Protein AF-M5BNY0-F1 (afdb_monomer_lite)

Structure (mmCIF, N/CA/C/O backbone):
data_AF-M5BNY0-F1
#
_entry.id   AF-M5BNY0-F1
#
loop_
_atom_site.group_PDB
_atom_site.id
_atom_site.type_symbol
_atom_site.label_atom_id
_atom_site.label_alt_id
_atom_site.label_comp_id
_atom_site.label_asym_id
_atom_site.label_entity_id
_atom_site.label_seq_id
_atom_site.pdbx_PDB_ins_code
_atom_site.Cartn_x
_atom_site.Cartn_y
_atom_site.Cartn_z
_atom_site.occupancy
_atom_site.B_iso_or_equiv
_atom_site.auth_seq_id
_atom_site.auth_comp_id
_atom_site.auth_asym_id
_atom_site.auth_atom_id
_atom_site.pdbx_PDB_model_num
ATOM 1 N N . MET A 1 1 ? 12.334 -12.476 19.245 1.00 36.31 1 MET A N 1
ATOM 2 C CA . MET A 1 1 ? 10.899 -12.834 19.265 1.00 36.31 1 MET A CA 1
ATOM 3 C C . MET A 1 1 ? 10.112 -11.565 19.575 1.00 36.31 1 MET A C 1
ATOM 5 O O . MET A 1 1 ? 10.105 -11.120 20.710 1.00 36.31 1 MET A O 1
ATOM 9 N N . THR A 1 2 ? 9.583 -10.879 18.565 1.00 47.53 2 THR A N 1
ATOM 10 C CA . THR A 1 2 ? 8.854 -9.610 18.737 1.00 47.53 2 THR A CA 1
ATOM 11 C C . THR A 1 2 ? 7.420 -9.894 19.188 1.00 47.53 2 THR A C 1
ATOM 13 O O . THR A 1 2 ? 6.736 -10.723 18.587 1.00 47.53 2 THR A O 1
ATOM 16 N N . HIS A 1 3 ? 6.960 -9.238 20.259 1.00 46.41 3 HIS A N 1
ATOM 17 C CA . HIS A 1 3 ? 5.602 -9.411 20.788 1.00 46.41 3 HIS A CA 1
ATOM 18 C C . HIS A 1 3 ? 4.554 -9.112 19.702 1.00 46.41 3 HIS A C 1
ATOM 20 O O . HIS A 1 3 ? 4.382 -7.972 19.273 1.00 46.41 3 HIS A O 1
ATOM 26 N N . ARG A 1 4 ? 3.860 -10.162 19.242 1.00 65.44 4 ARG A N 1
ATOM 27 C CA . ARG A 1 4 ? 2.850 -10.109 18.170 1.00 65.44 4 ARG A CA 1
ATOM 28 C C . ARG A 1 4 ? 1.507 -9.543 18.651 1.00 65.44 4 ARG A C 1
ATOM 30 O O . ARG A 1 4 ? 0.706 -9.123 17.819 1.00 65.44 4 ARG A O 1
ATOM 37 N N . VAL A 1 5 ? 1.272 -9.528 19.966 1.00 79.69 5 VAL A N 1
ATOM 38 C CA . VAL A 1 5 ? 0.020 -9.108 20.613 1.00 79.69 5 VAL A CA 1
ATOM 39 C C . VAL A 1 5 ? 0.309 -8.039 21.665 1.00 79.69 5 VAL A C 1
ATOM 41 O O . VAL A 1 5 ? 1.246 -8.185 22.449 1.00 79.69 5 VAL A O 1
ATOM 44 N N . ARG A 1 6 ? -0.489 -6.969 21.669 1.00 83.50 6 ARG A N 1
ATOM 45 C CA . ARG A 1 6 ? -0.444 -5.872 22.646 1.00 83.50 6 ARG A CA 1
ATOM 46 C C . ARG A 1 6 ? -1.792 -5.772 23.353 1.00 83.50 6 ARG A C 1
ATOM 48 O O . ARG A 1 6 ? -2.818 -5.870 22.687 1.00 83.50 6 ARG A O 1
ATOM 55 N N . SER A 1 7 ? -1.789 -5.554 24.663 1.00 87.50 7 SER A N 1
ATOM 56 C CA . SER A 1 7 ? -3.006 -5.281 25.437 1.00 87.50 7 SER A CA 1
ATOM 57 C C . SER A 1 7 ? -3.150 -3.779 25.659 1.00 87.50 7 SER A C 1
ATOM 59 O O . SER A 1 7 ? -2.170 -3.120 26.004 1.00 87.50 7 SER A O 1
ATOM 61 N N . VAL A 1 8 ? -4.353 -3.238 25.463 1.00 85.94 8 VAL A N 1
ATOM 62 C CA . VAL A 1 8 ? -4.649 -1.807 25.633 1.00 85.94 8 VAL A CA 1
ATOM 63 C C . VAL A 1 8 ? -5.883 -1.631 26.511 1.00 85.94 8 VAL A C 1
ATOM 65 O O . VAL A 1 8 ? -6.853 -2.374 26.375 1.00 85.94 8 VAL A O 1
ATOM 68 N N . GLY A 1 9 ? -5.848 -0.620 27.378 1.00 85.06 9 GLY A N 1
ATOM 69 C CA . GLY A 1 9 ? -6.996 -0.213 28.180 1.00 85.06 9 GLY A CA 1
ATOM 70 C C . GLY A 1 9 ? -7.262 -1.078 29.414 1.00 85.06 9 GLY A C 1
ATOM 71 O O . GLY A 1 9 ? -6.600 -2.099 29.624 1.00 85.06 9 GLY A O 1
ATOM 72 N N . PRO A 1 10 ? -8.244 -0.673 30.237 1.00 81.88 10 PRO A N 1
ATOM 73 C CA . PRO A 1 10 ? -8.607 -1.383 31.462 1.00 81.88 10 PRO A CA 1
ATOM 74 C C . PRO A 1 10 ? -9.145 -2.793 31.181 1.00 81.88 10 PRO A C 1
ATOM 76 O O . PRO A 1 10 ? -8.845 -3.720 31.930 1.00 81.88 10 PRO A O 1
ATOM 79 N N . GLU A 1 11 ? -9.843 -2.987 30.057 1.00 84.31 11 GLU A N 1
ATOM 80 C CA . GLU A 1 11 ? -10.354 -4.296 29.619 1.00 84.31 11 GLU A CA 1
ATOM 81 C C . GLU A 1 11 ? -9.281 -5.187 28.964 1.00 84.31 11 GLU A C 1
ATOM 83 O O . GLU A 1 11 ? -9.561 -6.312 28.554 1.00 84.31 11 GLU A O 1
ATOM 88 N N . LYS A 1 12 ? -8.029 -4.708 28.867 1.00 84.38 12 LYS A N 1
ATOM 89 C CA . LYS A 1 12 ? -6.889 -5.425 28.268 1.00 84.38 12 LYS A CA 1
ATOM 90 C C . LYS A 1 12 ? -7.174 -5.947 26.854 1.00 84.38 12 LYS A C 1
ATOM 92 O O . LYS A 1 12 ? -6.673 -7.015 26.482 1.00 84.38 12 LYS A O 1
ATOM 97 N N . ALA A 1 13 ? -7.922 -5.182 26.056 1.00 84.75 13 ALA A N 1
ATOM 98 C CA . ALA A 1 13 ? -8.249 -5.517 24.676 1.00 84.75 13 ALA A CA 1
ATOM 99 C C . ALA A 1 13 ? -6.978 -5.897 23.900 1.00 84.75 13 ALA A C 1
ATOM 101 O O . ALA A 1 13 ? -5.987 -5.159 23.904 1.00 84.75 13 ALA A O 1
ATOM 102 N N . GLN A 1 14 ? -6.987 -7.080 23.279 1.00 86.50 14 GLN A N 1
ATOM 103 C CA . GLN A 1 14 ? -5.815 -7.645 22.615 1.00 86.50 14 GLN A CA 1
ATOM 104 C C . GLN A 1 14 ? -5.771 -7.254 21.140 1.00 86.50 14 GLN A C 1
ATOM 106 O O . GLN A 1 14 ? -6.669 -7.562 20.358 1.00 86.50 14 GLN A O 1
ATOM 111 N N . PHE A 1 15 ? -4.667 -6.634 20.740 1.00 80.56 15 PHE A N 1
ATOM 112 C CA . PHE A 1 15 ? -4.413 -6.210 19.375 1.00 80.56 15 PHE A CA 1
ATOM 113 C C . PHE A 1 15 ? -3.242 -6.983 18.805 1.00 80.56 15 PHE A C 1
ATOM 115 O O . PHE A 1 15 ? -2.130 -6.939 19.328 1.00 80.56 15 PHE A O 1
ATOM 122 N N . GLN A 1 16 ? -3.484 -7.654 17.686 1.00 80.94 16 GLN A N 1
ATOM 123 C CA . GLN A 1 16 ? -2.429 -8.272 16.903 1.00 80.94 16 GLN A CA 1
ATOM 124 C C . GLN A 1 16 ? -2.066 -7.358 15.738 1.00 80.94 16 GLN A C 1
ATOM 126 O O . GLN A 1 16 ? -2.954 -6.959 14.984 1.00 80.94 16 GLN A O 1
ATOM 131 N N . SER A 1 17 ? -0.788 -7.045 15.543 1.00 75.75 17 SER A N 1
ATOM 132 C CA . SER A 1 17 ? -0.353 -6.347 14.329 1.00 75.75 17 SER A CA 1
ATOM 133 C C . SER A 1 17 ? -0.323 -7.329 13.158 1.00 75.75 17 SER A C 1
ATOM 135 O O . SER A 1 17 ? 0.239 -8.420 13.265 1.00 75.75 17 SER A O 1
ATOM 137 N N . TYR A 1 18 ? -0.946 -6.958 12.040 1.00 74.62 18 TYR A N 1
ATOM 138 C CA . TYR A 1 18 ? -0.914 -7.754 10.815 1.00 74.62 18 TYR A CA 1
ATOM 139 C C . TYR A 1 18 ? 0.098 -7.167 9.836 1.00 74.62 18 TYR A C 1
ATOM 141 O O . TYR A 1 18 ? -0.020 -6.002 9.467 1.00 74.62 18 TYR A O 1
ATOM 149 N N . HIS A 1 19 ? 1.041 -7.994 9.392 1.00 76.00 19 HIS A N 1
ATOM 150 C CA . HIS A 1 19 ? 1.984 -7.664 8.330 1.00 76.00 19 HIS A CA 1
ATOM 151 C C . HIS A 1 19 ? 1.905 -8.784 7.288 1.00 76.00 19 HIS A C 1
ATOM 153 O O . HIS A 1 19 ? 2.230 -9.929 7.621 1.00 76.00 19 HIS A O 1
ATOM 159 N N . PRO A 1 20 ? 1.398 -8.514 6.074 1.00 81.50 20 PRO A N 1
ATOM 160 C CA . PRO A 1 20 ? 1.412 -9.511 5.017 1.00 81.50 20 PRO A CA 1
ATOM 161 C C . PRO A 1 20 ? 2.858 -9.876 4.640 1.00 81.50 20 PRO A C 1
ATOM 163 O O . PRO A 1 20 ? 3.745 -9.030 4.775 1.00 81.50 20 PRO A O 1
ATOM 166 N N . PRO A 1 21 ? 3.110 -11.115 4.175 1.00 84.44 21 PRO A N 1
ATOM 167 C CA . PRO A 1 21 ? 4.415 -11.491 3.645 1.00 84.44 21 PRO A CA 1
ATOM 168 C C . PRO A 1 21 ? 4.857 -10.508 2.562 1.00 84.44 21 PRO A C 1
ATOM 170 O O . PRO A 1 21 ? 4.052 -10.138 1.705 1.00 84.44 21 PRO A O 1
ATOM 173 N N . SER A 1 22 ? 6.120 -10.092 2.609 1.00 90.12 22 SER A N 1
ATOM 174 C CA . SER A 1 22 ? 6.701 -9.188 1.625 1.00 90.12 22 SER A CA 1
ATOM 175 C C . SER A 1 22 ? 7.704 -9.904 0.730 1.00 90.12 22 SER A C 1
ATOM 177 O O . SER A 1 22 ? 8.397 -10.833 1.143 1.00 90.12 22 SER A O 1
ATOM 179 N N . THR A 1 23 ? 7.784 -9.438 -0.508 1.00 93.44 23 THR A N 1
ATOM 180 C CA . THR A 1 23 ? 8.840 -9.768 -1.463 1.00 93.44 23 THR A CA 1
ATOM 181 C C . THR A 1 23 ? 9.666 -8.522 -1.722 1.00 93.44 23 THR A C 1
ATOM 183 O O . THR A 1 23 ? 9.101 -7.430 -1.795 1.00 93.44 23 THR A O 1
ATOM 186 N N . PHE A 1 24 ? 10.971 -8.686 -1.904 1.00 95.62 24 PHE A N 1
ATOM 187 C CA . PHE A 1 24 ? 11.866 -7.633 -2.368 1.00 95.62 24 PHE A CA 1
ATOM 188 C C . PHE A 1 24 ? 12.808 -8.219 -3.416 1.00 95.62 24 PHE A C 1
ATOM 190 O O . PHE A 1 24 ? 13.407 -9.267 -3.180 1.00 95.62 24 PHE A O 1
ATOM 197 N N . GLU A 1 25 ? 12.923 -7.558 -4.563 1.00 96.88 25 GLU A N 1
ATOM 198 C CA . GLU A 1 25 ? 13.814 -7.962 -5.650 1.00 96.88 25 GLU A CA 1
ATOM 199 C C . GLU A 1 25 ? 14.599 -6.755 -6.170 1.00 96.88 25 GLU A C 1
ATOM 201 O O . GLU A 1 25 ? 14.109 -5.621 -6.173 1.00 96.88 25 GLU A O 1
ATOM 206 N N . THR A 1 26 ? 15.815 -7.011 -6.650 1.00 96.75 26 THR A N 1
ATOM 207 C CA . THR A 1 26 ? 16.677 -6.022 -7.301 1.00 96.75 26 THR A CA 1
ATOM 208 C C . THR A 1 26 ? 17.116 -6.529 -8.670 1.00 96.75 26 THR A C 1
ATOM 210 O O . THR A 1 26 ? 17.199 -7.732 -8.912 1.00 96.75 26 THR A O 1
ATOM 213 N N . PHE A 1 27 ? 17.398 -5.597 -9.577 1.00 95.75 27 PHE A N 1
ATOM 214 C CA . PHE A 1 27 ? 17.675 -5.880 -10.986 1.00 95.75 27 PHE A CA 1
ATOM 215 C C . PHE A 1 27 ? 19.009 -5.295 -11.467 1.00 95.75 27 PHE A C 1
ATOM 217 O O . PHE A 1 27 ? 19.222 -5.135 -12.667 1.00 95.75 27 PHE A O 1
ATOM 224 N N . GLY A 1 28 ? 19.917 -4.956 -10.547 1.00 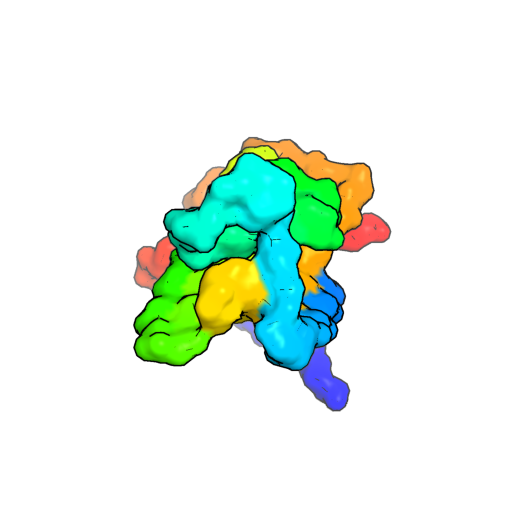92.88 28 GLY A N 1
ATOM 225 C CA . GLY A 1 28 ? 21.235 -4.408 -10.877 1.00 92.88 28 GLY A CA 1
ATOM 226 C C . GLY A 1 28 ? 21.140 -3.151 -11.748 1.00 92.88 28 GLY A C 1
ATOM 227 O O . GLY A 1 28 ? 20.714 -2.103 -11.274 1.00 92.88 28 GLY A O 1
ATOM 228 N N . GLN A 1 29 ? 21.519 -3.272 -13.024 1.00 92.19 29 GLN A N 1
ATOM 229 C CA . GLN A 1 29 ? 21.482 -2.180 -14.013 1.00 92.19 29 GLN A CA 1
ATOM 230 C C . GLN A 1 29 ? 20.062 -1.760 -14.435 1.00 92.19 29 GLN A C 1
ATOM 232 O O . GLN A 1 29 ? 19.889 -0.736 -15.092 1.00 92.19 29 GLN A O 1
ATOM 237 N N . GLY A 1 30 ? 19.050 -2.527 -14.037 1.00 94.00 30 GLY A N 1
ATOM 238 C CA . GLY A 1 30 ? 17.647 -2.239 -14.280 1.00 94.00 30 GLY A CA 1
ATOM 239 C C . GLY A 1 30 ? 17.073 -2.981 -15.484 1.00 94.00 30 GLY A C 1
ATOM 240 O O . GLY A 1 30 ? 17.770 -3.303 -16.447 1.00 94.00 30 GLY A O 1
ATOM 241 N N . ILE A 1 31 ? 15.774 -3.252 -15.413 1.00 95.81 31 ILE A N 1
ATOM 242 C CA . ILE A 1 31 ? 14.997 -3.922 -16.461 1.00 95.81 31 ILE A CA 1
ATOM 243 C C . ILE A 1 31 ? 13.970 -2.973 -17.073 1.00 95.81 31 ILE A C 1
ATOM 245 O O . ILE A 1 31 ? 13.501 -2.034 -16.425 1.00 95.81 31 ILE A O 1
ATOM 249 N N . ASP A 1 32 ? 13.599 -3.245 -18.321 1.00 94.94 32 ASP A N 1
ATOM 250 C CA . ASP A 1 32 ? 12.566 -2.480 -19.016 1.00 94.94 32 ASP A CA 1
ATOM 251 C C . ASP A 1 32 ? 11.183 -2.765 -18.426 1.00 94.94 32 ASP A C 1
ATOM 253 O O . ASP A 1 32 ? 10.799 -3.922 -18.209 1.00 94.94 32 ASP A O 1
ATOM 257 N N . HIS A 1 33 ? 10.410 -1.702 -18.211 1.00 92.69 33 HIS A N 1
ATOM 258 C CA . HIS A 1 33 ? 9.005 -1.823 -17.844 1.00 92.69 33 HIS A CA 1
ATOM 259 C C . HIS A 1 33 ? 8.149 -2.138 -19.092 1.00 92.69 33 HIS A C 1
ATOM 261 O O . HIS A 1 33 ? 8.570 -1.910 -20.232 1.00 92.69 33 HIS A O 1
ATOM 267 N N . PRO A 1 34 ? 6.924 -2.672 -18.928 1.00 93.00 34 PRO A N 1
ATOM 268 C CA . PRO A 1 34 ? 6.101 -3.101 -20.062 1.00 93.00 34 PRO A CA 1
ATOM 269 C C . PRO A 1 34 ? 5.780 -2.015 -21.100 1.00 93.00 34 PRO A C 1
ATOM 271 O O . PRO A 1 34 ? 5.551 -2.351 -22.260 1.00 93.00 34 PRO A O 1
ATOM 274 N N . LEU A 1 35 ? 5.768 -0.730 -20.724 1.00 91.50 35 LEU A N 1
ATOM 275 C CA . LEU A 1 35 ? 5.473 0.357 -21.669 1.00 91.50 35 LEU A CA 1
ATOM 276 C C . LEU A 1 35 ? 6.640 0.615 -22.633 1.00 91.50 35 LEU A C 1
ATOM 278 O O . LEU A 1 35 ? 6.390 0.891 -23.805 1.00 91.50 35 LEU A O 1
ATOM 282 N N . THR A 1 36 ? 7.892 0.409 -22.203 1.00 87.75 36 THR A N 1
ATOM 283 C CA . THR A 1 36 ? 9.063 0.477 -23.095 1.00 87.75 36 THR A CA 1
ATOM 284 C C . THR A 1 36 ? 8.930 -0.524 -24.241 1.00 87.75 36 THR A C 1
ATOM 286 O O . THR A 1 36 ? 9.172 -0.192 -25.400 1.00 87.75 36 THR A O 1
ATOM 289 N N . LYS A 1 37 ? 8.450 -1.740 -23.942 1.00 83.31 37 LYS A N 1
ATOM 290 C CA . LYS A 1 37 ? 8.197 -2.789 -24.949 1.00 83.31 37 LYS A CA 1
ATOM 291 C C . LYS A 1 37 ? 7.089 -2.418 -25.939 1.00 83.31 37 LYS A C 1
ATOM 293 O O . LYS A 1 37 ? 7.062 -2.957 -27.039 1.00 83.31 37 LYS A O 1
ATOM 298 N N . ARG A 1 38 ? 6.190 -1.502 -25.565 1.00 85.12 38 ARG A N 1
ATOM 299 C CA . ARG A 1 38 ? 5.137 -0.945 -26.434 1.00 85.12 38 ARG A CA 1
ATOM 300 C C . ARG A 1 38 ? 5.607 0.281 -27.229 1.00 85.12 38 ARG A C 1
ATOM 302 O O . ARG A 1 38 ? 4.796 0.905 -27.901 1.00 85.12 38 ARG A O 1
ATOM 309 N N . GLY A 1 39 ? 6.891 0.634 -27.150 1.00 83.69 39 GLY A N 1
ATOM 310 C CA . GLY A 1 39 ? 7.477 1.775 -27.854 1.00 83.69 39 GLY A CA 1
ATOM 311 C C . GLY A 1 39 ? 7.394 3.107 -27.103 1.00 83.69 39 GLY A C 1
ATOM 312 O O . GLY A 1 39 ? 7.855 4.114 -27.632 1.00 83.69 39 GLY A O 1
ATOM 313 N N . ILE A 1 40 ? 6.863 3.131 -25.875 1.00 86.00 40 ILE A N 1
ATOM 314 C CA . ILE A 1 40 ? 6.789 4.345 -25.050 1.00 86.00 40 ILE A CA 1
ATOM 315 C C . ILE A 1 40 ? 8.096 4.472 -24.263 1.00 86.00 40 ILE A C 1
ATOM 317 O O . ILE A 1 40 ? 8.307 3.759 -23.282 1.00 86.00 40 ILE A O 1
ATOM 321 N N . LYS A 1 41 ? 8.991 5.352 -24.722 1.00 78.62 41 LYS A N 1
ATOM 322 C CA . LYS A 1 41 ? 10.338 5.524 -24.148 1.00 78.62 41 LYS A CA 1
ATOM 323 C C . LYS A 1 41 ? 10.417 6.572 -23.038 1.00 78.62 41 LYS A C 1
ATOM 325 O O . LYS A 1 41 ? 11.303 6.462 -22.198 1.00 78.62 41 LYS A O 1
ATOM 330 N N . ASP A 1 42 ? 9.451 7.486 -22.991 1.00 82.69 42 ASP A N 1
ATOM 331 C CA . ASP A 1 42 ? 9.428 8.631 -22.069 1.00 82.69 42 ASP A CA 1
ATOM 332 C C . ASP A 1 42 ? 8.230 8.563 -21.106 1.00 82.69 42 ASP A C 1
ATOM 334 O O . ASP A 1 42 ? 7.612 9.572 -20.777 1.00 82.69 42 ASP A O 1
ATOM 338 N N . ALA A 1 43 ? 7.847 7.349 -20.693 1.00 88.19 43 ALA A N 1
ATOM 339 C CA . ALA A 1 43 ? 6.805 7.173 -19.685 1.00 88.19 43 ALA A CA 1
ATOM 340 C C . ALA A 1 43 ? 7.229 7.822 -18.362 1.00 88.19 43 ALA A C 1
ATOM 342 O O . ALA A 1 43 ? 8.388 7.714 -17.961 1.00 88.19 43 ALA A O 1
ATOM 343 N N . SER A 1 44 ? 6.279 8.438 -17.659 1.00 92.81 44 SER A N 1
ATOM 344 C CA . SER A 1 44 ? 6.542 8.938 -16.307 1.00 92.81 44 SER A CA 1
ATOM 345 C C . SER A 1 44 ? 6.892 7.788 -15.351 1.00 92.81 44 SER A C 1
ATOM 347 O O . SER A 1 44 ? 6.418 6.660 -15.535 1.00 92.81 44 SER A O 1
ATOM 349 N N . SER A 1 45 ? 7.665 8.057 -14.289 1.00 93.94 45 SER A N 1
ATOM 350 C CA . SER A 1 45 ? 7.983 7.064 -13.246 1.00 93.94 45 SER A CA 1
ATOM 351 C C . SER A 1 45 ? 6.745 6.364 -12.707 1.00 93.94 45 SER A C 1
ATOM 353 O O . SER A 1 45 ? 6.744 5.146 -12.534 1.00 93.94 45 SER A O 1
ATOM 355 N N . LEU A 1 46 ? 5.678 7.127 -12.473 1.00 95.44 46 LEU A N 1
ATOM 356 C CA . LEU A 1 46 ? 4.406 6.632 -11.970 1.00 95.44 46 LEU A CA 1
ATOM 357 C C . LEU A 1 46 ? 3.789 5.620 -12.938 1.00 95.44 46 LEU A C 1
ATOM 359 O O . LEU A 1 46 ? 3.418 4.523 -12.516 1.00 95.44 46 LEU A O 1
ATOM 363 N N . GLU A 1 47 ? 3.693 5.949 -14.227 1.00 94.81 47 GLU A N 1
ATOM 364 C CA . GLU A 1 47 ? 3.133 5.050 -15.242 1.00 94.81 47 GLU A CA 1
ATOM 365 C C . GLU A 1 47 ? 4.009 3.813 -15.447 1.00 94.81 47 GLU A C 1
ATOM 367 O O . GLU A 1 47 ? 3.499 2.691 -15.513 1.00 94.81 47 GLU A O 1
ATOM 372 N N . ALA A 1 48 ? 5.330 3.998 -15.498 1.00 95.56 48 ALA A N 1
ATOM 373 C CA . ALA A 1 48 ? 6.301 2.923 -15.625 1.00 95.56 48 ALA A CA 1
ATOM 374 C C . ALA A 1 48 ? 6.227 1.947 -14.439 1.00 95.56 48 ALA A C 1
ATOM 376 O O . ALA A 1 48 ? 6.131 0.731 -14.638 1.00 95.56 48 ALA A O 1
ATOM 377 N N . ALA A 1 49 ? 6.197 2.472 -13.212 1.00 96.62 49 ALA A N 1
ATOM 378 C CA . ALA A 1 49 ? 6.069 1.694 -11.987 1.00 96.62 49 ALA A CA 1
ATOM 379 C C . ALA A 1 49 ? 4.726 0.966 -11.904 1.00 96.62 49 ALA A C 1
ATOM 381 O O . ALA A 1 49 ? 4.692 -0.220 -11.566 1.00 96.62 49 ALA A O 1
ATOM 382 N N . LYS A 1 50 ? 3.624 1.649 -12.241 1.00 96.25 50 LYS A N 1
ATOM 383 C CA . LYS A 1 50 ? 2.284 1.054 -12.243 1.00 96.25 50 LYS A CA 1
ATOM 384 C C . LYS A 1 50 ? 2.223 -0.117 -13.223 1.00 96.25 50 LYS A C 1
ATOM 386 O O . LYS A 1 50 ? 1.897 -1.225 -12.806 1.00 96.25 50 LYS A O 1
ATOM 391 N N . ALA A 1 51 ? 2.642 0.093 -14.471 1.00 95.69 51 ALA A N 1
ATOM 392 C CA . ALA A 1 51 ? 2.663 -0.953 -15.493 1.00 95.69 51 ALA A CA 1
ATOM 393 C C . ALA A 1 51 ? 3.569 -2.134 -15.107 1.00 95.69 51 ALA A C 1
ATOM 395 O O . ALA A 1 51 ? 3.233 -3.296 -15.349 1.00 95.69 51 ALA A O 1
ATOM 396 N N . PHE A 1 52 ? 4.720 -1.855 -14.486 1.00 96.31 52 PHE A N 1
ATOM 397 C CA . PHE A 1 52 ? 5.600 -2.896 -13.963 1.00 96.31 52 PHE A CA 1
ATOM 398 C C . PHE A 1 52 ? 4.905 -3.739 -12.884 1.00 96.31 52 PHE A C 1
ATOM 400 O O . PHE A 1 52 ? 4.929 -4.967 -12.972 1.00 96.31 52 PHE A O 1
ATOM 407 N N . LEU A 1 53 ? 4.256 -3.109 -11.899 1.00 96.50 53 LEU A N 1
ATOM 408 C CA . LEU A 1 53 ? 3.559 -3.817 -10.822 1.00 96.50 53 LEU A CA 1
ATOM 409 C C . LEU A 1 53 ? 2.375 -4.643 -11.332 1.00 96.50 53 LEU A C 1
ATOM 411 O O . LEU A 1 53 ? 2.220 -5.782 -10.893 1.00 96.50 53 LEU A O 1
ATOM 415 N N . GLU A 1 54 ? 1.581 -4.117 -12.269 1.00 95.19 54 GLU A N 1
ATOM 416 C CA . GLU A 1 54 ? 0.496 -4.870 -12.916 1.00 95.19 54 GLU A CA 1
ATOM 417 C C . GLU A 1 54 ? 1.025 -6.170 -13.527 1.00 95.19 54 GLU A C 1
ATOM 419 O O . GLU A 1 54 ? 0.531 -7.259 -13.229 1.00 95.19 54 GLU A O 1
ATOM 424 N N . SER A 1 55 ? 2.095 -6.063 -14.322 1.00 94.81 55 SER A N 1
ATOM 425 C CA . SER A 1 55 ? 2.705 -7.211 -14.988 1.00 94.81 55 SER A CA 1
ATOM 426 C C . SER A 1 55 ? 3.386 -8.173 -14.013 1.00 94.81 55 SER A C 1
ATOM 428 O O . SER A 1 55 ? 3.313 -9.382 -14.219 1.00 94.81 55 SER A O 1
ATOM 430 N N . LYS A 1 56 ? 4.078 -7.670 -12.984 1.00 95.00 56 LYS A N 1
ATOM 431 C CA . LYS A 1 56 ? 4.857 -8.492 -12.044 1.00 95.00 56 LYS A CA 1
ATOM 432 C C . LYS A 1 56 ? 3.967 -9.212 -11.030 1.00 95.00 56 LYS A C 1
ATOM 434 O O . LYS A 1 56 ? 4.266 -10.344 -10.656 1.00 95.00 56 LYS A O 1
ATOM 439 N N . LEU A 1 57 ? 2.893 -8.566 -10.574 1.00 92.44 57 LEU A N 1
ATOM 440 C CA . LEU A 1 57 ? 2.000 -9.101 -9.540 1.00 92.44 57 LEU A CA 1
ATOM 441 C C . LEU A 1 57 ? 0.736 -9.756 -10.110 1.00 92.44 57 LEU A C 1
ATOM 443 O O . LEU A 1 57 ? 0.058 -10.476 -9.372 1.00 92.44 57 LEU A O 1
ATOM 447 N N . GLY A 1 58 ? 0.436 -9.545 -11.396 1.00 92.00 58 GLY A N 1
ATOM 448 C CA . GLY A 1 58 ? -0.772 -10.057 -12.043 1.00 92.00 58 GLY A CA 1
ATOM 449 C C . GLY A 1 58 ? -2.038 -9.402 -11.491 1.00 92.00 58 GLY A C 1
ATOM 450 O O . GLY A 1 58 ? -3.019 -10.092 -11.220 1.00 92.00 58 GLY A O 1
ATOM 451 N N . VAL A 1 59 ? -1.989 -8.090 -11.251 1.00 91.06 59 VAL A N 1
ATOM 452 C CA . VAL A 1 59 ? -3.104 -7.294 -10.714 1.00 91.06 59 VAL A CA 1
ATOM 453 C C . VAL A 1 59 ? -3.560 -6.261 -11.741 1.00 91.06 59 VAL A C 1
ATOM 455 O O . VAL A 1 59 ? -2.770 -5.843 -12.584 1.00 91.06 59 VAL A O 1
ATOM 458 N N . SER A 1 60 ? -4.824 -5.845 -11.668 1.00 90.50 60 SER A N 1
ATOM 459 C CA . SER A 1 60 ? -5.347 -4.764 -12.508 1.00 90.50 60 SER A CA 1
ATOM 460 C C . SER A 1 60 ? -4.887 -3.383 -12.030 1.00 90.50 60 SER A C 1
ATOM 462 O O . SER A 1 60 ? -4.587 -3.187 -10.848 1.00 90.50 60 SER A O 1
ATOM 464 N N . ALA A 1 61 ? -4.922 -2.404 -12.935 1.00 87.19 61 ALA A N 1
ATOM 465 C CA . ALA A 1 61 ? -4.677 -0.990 -12.655 1.00 87.19 61 ALA A CA 1
ATOM 466 C C . ALA A 1 61 ? -5.492 -0.465 -11.471 1.00 87.19 61 ALA A C 1
ATOM 468 O O . ALA A 1 61 ? -4.985 0.335 -10.686 1.00 87.19 61 ALA A O 1
ATOM 469 N N . ASP A 1 62 ? -6.744 -0.909 -11.360 1.00 90.06 62 ASP A N 1
ATOM 470 C CA . ASP A 1 62 ? -7.696 -0.458 -10.340 1.00 90.06 62 ASP A CA 1
ATOM 471 C C . ASP A 1 62 ? -7.393 -1.047 -8.959 1.00 90.06 62 ASP A C 1
ATOM 473 O O . ASP A 1 62 ? -7.823 -0.516 -7.937 1.00 90.06 62 ASP A O 1
ATOM 477 N N . ALA A 1 63 ? -6.609 -2.127 -8.902 1.00 91.56 63 ALA A N 1
ATOM 478 C CA . ALA A 1 63 ? -6.112 -2.678 -7.647 1.00 91.56 63 ALA A CA 1
ATOM 479 C C . ALA A 1 63 ? -4.905 -1.893 -7.097 1.00 91.56 63 ALA A C 1
ATOM 481 O O . ALA A 1 63 ? -4.435 -2.196 -5.998 1.00 91.56 63 ALA A O 1
ATOM 482 N N . LEU A 1 64 ? -4.392 -0.904 -7.842 1.00 94.56 64 LEU A N 1
ATOM 483 C CA . LEU A 1 64 ? -3.228 -0.092 -7.495 1.00 94.56 64 LEU A CA 1
ATOM 484 C C . LEU A 1 64 ? -3.626 1.367 -7.267 1.00 94.56 64 LEU A C 1
ATOM 486 O O . LEU A 1 64 ? -3.884 2.118 -8.205 1.00 94.56 64 LEU A O 1
ATOM 490 N N . SER A 1 65 ? -3.565 1.805 -6.012 1.00 94.88 65 SER A N 1
ATOM 491 C CA . SER A 1 65 ? -3.673 3.221 -5.662 1.00 94.88 65 SER A CA 1
ATOM 492 C C . SER A 1 65 ? -2.294 3.805 -5.449 1.00 94.88 65 SER A C 1
ATOM 494 O O . SER A 1 65 ? -1.548 3.331 -4.591 1.00 94.88 65 SER A O 1
AT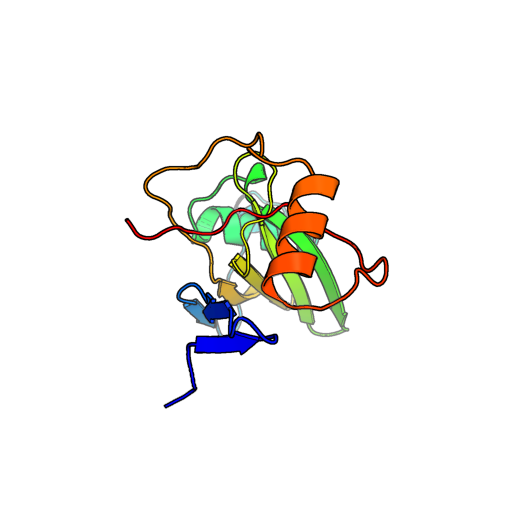OM 496 N N . HIS A 1 66 ? -1.972 4.870 -6.176 1.00 96.00 66 HIS A N 1
ATOM 497 C CA . HIS A 1 66 ? -0.766 5.644 -5.902 1.00 96.00 66 HIS A CA 1
ATOM 498 C C . HIS A 1 66 ? -0.860 6.274 -4.508 1.00 96.00 66 HIS A C 1
ATOM 500 O O . HIS A 1 66 ? -1.925 6.736 -4.095 1.00 96.00 66 HIS A O 1
ATOM 506 N N . LYS A 1 67 ? 0.233 6.205 -3.750 1.00 94.31 67 LYS A N 1
ATOM 507 C CA . LYS A 1 67 ? 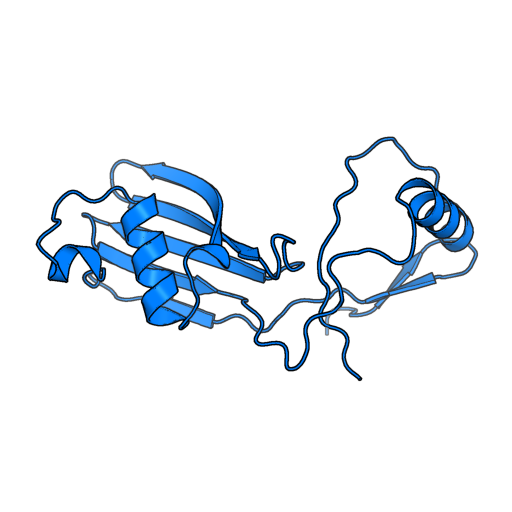0.342 6.772 -2.401 1.00 94.31 67 LYS A CA 1
ATOM 508 C C . LYS A 1 67 ? 1.195 8.032 -2.410 1.00 94.31 67 LYS A C 1
ATOM 510 O O . LYS A 1 67 ? 0.846 9.002 -1.747 1.00 94.31 67 LYS A O 1
ATOM 515 N N . SER A 1 68 ? 2.353 7.961 -3.054 1.00 95.75 68 SER A N 1
ATOM 516 C CA . SER A 1 68 ? 3.348 9.031 -3.095 1.00 95.75 68 SER A CA 1
ATOM 517 C C . SER A 1 68 ? 4.455 8.659 -4.075 1.00 95.75 68 SER A C 1
ATOM 519 O O . SER A 1 68 ? 4.716 7.471 -4.265 1.00 95.75 68 SER A O 1
ATOM 521 N N . GLY A 1 69 ? 5.148 9.663 -4.598 1.00 95.31 69 GLY A N 1
ATOM 522 C CA . GLY A 1 69 ? 6.372 9.500 -5.377 1.00 95.31 69 GLY A CA 1
ATOM 523 C C . GLY A 1 69 ? 7.467 10.437 -4.871 1.00 95.31 69 GLY A C 1
ATOM 524 O O . GLY A 1 69 ? 7.182 11.397 -4.150 1.00 95.31 69 GLY A O 1
ATOM 525 N N . SER A 1 70 ? 8.715 10.150 -5.218 1.00 94.19 70 SER A N 1
ATOM 526 C CA . SER A 1 70 ? 9.844 11.054 -4.996 1.00 94.19 70 SER A CA 1
ATOM 527 C C . SER A 1 70 ? 10.860 10.911 -6.117 1.00 94.19 70 SER A C 1
ATOM 529 O O . SER A 1 70 ? 11.261 9.791 -6.435 1.00 94.19 70 SER A O 1
ATOM 531 N N . THR A 1 71 ? 11.330 12.038 -6.634 1.00 93.69 71 THR A N 1
ATOM 532 C CA . THR A 1 71 ? 12.311 12.098 -7.718 1.00 93.69 71 THR A CA 1
ATOM 533 C C . THR A 1 71 ? 13.586 12.763 -7.218 1.00 93.69 71 THR A C 1
ATOM 535 O O . THR A 1 71 ? 13.541 13.738 -6.470 1.00 93.69 71 THR A O 1
ATOM 538 N N . SER A 1 72 ? 14.721 12.214 -7.630 1.00 91.00 72 SER A N 1
ATOM 539 C CA . SER A 1 72 ? 16.063 12.765 -7.443 1.00 91.00 72 SER A CA 1
ATOM 540 C C . SER A 1 72 ? 16.796 12.733 -8.781 1.00 91.00 72 SER A C 1
ATOM 542 O O . SER A 1 72 ? 16.348 12.052 -9.701 1.00 91.00 72 SER A O 1
ATOM 544 N N . ASP A 1 73 ? 17.953 13.385 -8.871 1.00 86.62 73 ASP A N 1
ATOM 545 C CA . ASP A 1 73 ? 18.731 13.478 -10.117 1.00 86.62 73 ASP A CA 1
ATOM 546 C C . ASP A 1 73 ? 19.131 12.115 -10.714 1.00 86.62 73 ASP A C 1
ATOM 548 O O . ASP A 1 73 ? 19.438 12.014 -11.899 1.00 86.62 73 ASP A O 1
ATOM 552 N N . ILE A 1 74 ? 19.165 11.057 -9.894 1.00 89.19 74 ILE A N 1
ATOM 553 C CA . ILE A 1 74 ? 19.688 9.735 -10.278 1.00 89.19 74 ILE A CA 1
ATOM 554 C C . ILE A 1 74 ? 18.614 8.643 -10.182 1.00 89.19 74 ILE A C 1
ATOM 556 O O . ILE A 1 74 ? 18.729 7.607 -10.840 1.00 89.19 74 ILE A O 1
ATOM 560 N N . THR A 1 75 ? 17.587 8.837 -9.353 1.00 93.31 75 THR A N 1
ATOM 561 C CA . THR A 1 75 ? 16.600 7.798 -9.032 1.00 93.31 75 THR A CA 1
ATOM 562 C C . THR A 1 75 ? 15.213 8.358 -8.761 1.00 93.31 75 THR A C 1
ATOM 564 O O . THR A 1 75 ? 15.053 9.420 -8.160 1.00 93.31 75 THR A O 1
ATOM 567 N N . GLU A 1 76 ? 14.208 7.579 -9.128 1.00 96.62 76 GLU A N 1
ATOM 568 C CA . GLU A 1 76 ? 12.796 7.859 -8.896 1.00 96.62 76 GLU A CA 1
ATOM 569 C C . GLU A 1 76 ? 12.189 6.726 -8.067 1.00 96.62 76 GLU A C 1
ATOM 571 O O . GLU A 1 76 ? 12.509 5.553 -8.266 1.00 96.62 76 GLU A O 1
ATOM 576 N N . HIS A 1 77 ? 11.324 7.062 -7.115 1.00 97.19 77 HIS A N 1
ATOM 577 C CA . HIS A 1 77 ? 10.662 6.095 -6.248 1.00 97.19 77 HIS A CA 1
ATOM 578 C C . HIS A 1 77 ? 9.161 6.305 -6.268 1.00 97.19 77 HIS A C 1
ATOM 580 O O . HIS A 1 77 ? 8.687 7.404 -6.003 1.00 97.19 77 HIS A O 1
ATOM 586 N N . GLU A 1 78 ? 8.422 5.224 -6.481 1.00 97.94 78 GLU A N 1
ATOM 587 C CA . GLU A 1 78 ? 6.966 5.241 -6.510 1.00 97.94 78 GLU A CA 1
ATOM 588 C C . GLU A 1 78 ? 6.393 4.262 -5.497 1.00 97.94 78 GLU A C 1
ATOM 590 O O . GLU A 1 78 ? 6.828 3.111 -5.403 1.00 97.94 78 GLU A O 1
ATOM 595 N N . TYR A 1 79 ? 5.397 4.716 -4.739 1.00 97.31 79 TYR A N 1
ATOM 596 C CA . TYR A 1 79 ? 4.752 3.941 -3.689 1.00 97.31 79 TYR A CA 1
ATOM 597 C C . TYR A 1 79 ? 3.273 3.743 -4.000 1.00 97.31 79 TYR A C 1
ATOM 599 O O . TYR A 1 79 ? 2.545 4.697 -4.276 1.00 97.31 79 TYR A O 1
ATOM 607 N N . PHE A 1 80 ? 2.805 2.506 -3.859 1.00 97.12 80 PHE A N 1
ATOM 608 C CA . PHE A 1 80 ? 1.427 2.109 -4.124 1.00 97.12 80 PHE A CA 1
ATOM 609 C C . PHE A 1 80 ? 0.824 1.364 -2.935 1.00 97.12 80 PHE A C 1
ATOM 611 O O . PHE A 1 80 ? 1.520 0.731 -2.138 1.00 97.12 80 PHE A O 1
ATOM 618 N N . ARG A 1 81 ? -0.501 1.426 -2.826 1.00 95.25 81 ARG A N 1
ATOM 619 C CA . ARG A 1 81 ? -1.320 0.598 -1.941 1.00 95.25 81 ARG A CA 1
ATOM 620 C C . ARG A 1 81 ? -2.158 -0.348 -2.782 1.00 95.25 81 ARG A C 1
ATOM 622 O O . ARG A 1 81 ? -2.688 0.056 -3.817 1.00 95.25 81 ARG A O 1
ATOM 629 N N . GLN A 1 82 ? -2.319 -1.573 -2.300 1.00 94.25 82 GLN A N 1
ATOM 630 C CA . GLN A 1 82 ? -3.316 -2.476 -2.852 1.00 94.25 82 GLN A CA 1
ATOM 631 C C . GLN A 1 82 ? -4.716 -1.990 -2.470 1.00 94.25 82 GLN A C 1
ATOM 633 O O . GLN A 1 82 ? -4.953 -1.628 -1.314 1.00 94.25 82 GLN A O 1
ATOM 638 N N . GLN A 1 83 ? -5.651 -2.047 -3.411 1.00 91.81 83 GLN A N 1
ATOM 639 C CA . GLN A 1 83 ? -7.074 -1.862 -3.153 1.00 91.81 83 GLN A CA 1
ATOM 640 C C . GLN A 1 83 ? -7.880 -3.078 -3.608 1.00 91.81 83 GLN A C 1
ATOM 642 O O . GLN A 1 83 ? -7.515 -3.771 -4.556 1.00 91.81 83 GLN A O 1
ATOM 647 N N . LEU A 1 84 ? -8.987 -3.334 -2.914 1.00 88.50 84 LEU A N 1
ATOM 648 C CA . LEU A 1 84 ? -9.994 -4.327 -3.277 1.00 88.50 84 LEU A CA 1
ATOM 649 C C . LEU A 1 84 ? -11.360 -3.651 -3.190 1.00 88.50 84 LEU A C 1
ATOM 651 O O . LEU A 1 84 ? -11.689 -3.086 -2.149 1.00 88.50 84 LEU A O 1
ATOM 655 N N . ASN A 1 85 ? -12.140 -3.683 -4.272 1.00 86.12 85 ASN A N 1
ATOM 656 C CA . ASN A 1 85 ? -13.423 -2.971 -4.374 1.00 86.12 85 ASN A CA 1
ATOM 657 C C . ASN A 1 85 ? -13.309 -1.471 -4.014 1.00 86.12 85 ASN A C 1
ATOM 659 O O . ASN A 1 85 ? -14.174 -0.927 -3.333 1.00 86.12 85 ASN A O 1
ATOM 663 N N . GLY A 1 86 ? -12.205 -0.820 -4.404 1.00 86.88 86 GLY A N 1
ATOM 664 C CA . GLY A 1 86 ? -11.926 0.589 -4.089 1.00 86.88 86 GLY A CA 1
ATOM 665 C C . GLY A 1 86 ? -11.514 0.872 -2.637 1.00 86.88 86 GLY A C 1
ATOM 666 O O . GLY A 1 86 ? -11.297 2.026 -2.278 1.00 86.88 86 GLY A O 1
ATOM 667 N N . ILE A 1 87 ? -11.384 -0.155 -1.787 1.00 89.19 87 ILE A N 1
ATOM 668 C CA . ILE A 1 87 ? -10.979 -0.005 -0.385 1.00 89.19 87 ILE A CA 1
ATOM 669 C C . ILE A 1 87 ? -9.508 -0.422 -0.227 1.00 89.19 87 ILE A C 1
ATOM 671 O O . ILE A 1 87 ? -9.149 -1.540 -0.612 1.00 89.19 87 ILE A O 1
ATOM 675 N N . PRO A 1 88 ? -8.645 0.423 0.369 1.00 90.50 88 PRO A N 1
ATOM 676 C CA . PRO A 1 88 ? -7.264 0.063 0.671 1.00 90.50 88 PRO A CA 1
ATOM 677 C C . PRO A 1 88 ? -7.158 -1.167 1.569 1.00 90.50 88 PRO A C 1
ATOM 679 O O . PRO A 1 88 ? -7.881 -1.312 2.555 1.00 90.50 88 PRO A O 1
ATOM 682 N N . VAL A 1 89 ? -6.213 -2.047 1.254 1.00 89.06 89 VAL A N 1
ATOM 683 C CA . VAL A 1 89 ? -5.882 -3.184 2.109 1.00 89.06 89 VAL A CA 1
ATOM 684 C C . VAL A 1 89 ? -4.814 -2.767 3.120 1.00 89.06 89 VAL A C 1
ATOM 686 O O . VAL A 1 89 ? -3.744 -2.274 2.753 1.00 89.06 89 VAL A O 1
ATOM 689 N N . ALA A 1 90 ? -5.085 -3.005 4.403 1.00 86.19 90 ALA A N 1
ATOM 690 C CA . ALA A 1 90 ? -4.190 -2.632 5.494 1.00 86.19 90 ALA A CA 1
ATOM 691 C C . ALA A 1 90 ? -2.804 -3.290 5.342 1.00 86.19 90 ALA A C 1
ATOM 693 O O . ALA A 1 90 ? -2.691 -4.514 5.215 1.00 86.19 90 ALA A O 1
ATOM 694 N N . ASN A 1 91 ? -1.745 -2.474 5.400 1.00 85.12 91 ASN A N 1
ATOM 695 C CA . ASN A 1 91 ? -0.334 -2.880 5.302 1.00 85.12 91 ASN A CA 1
ATOM 696 C C . ASN A 1 91 ? 0.055 -3.642 4.015 1.00 85.12 9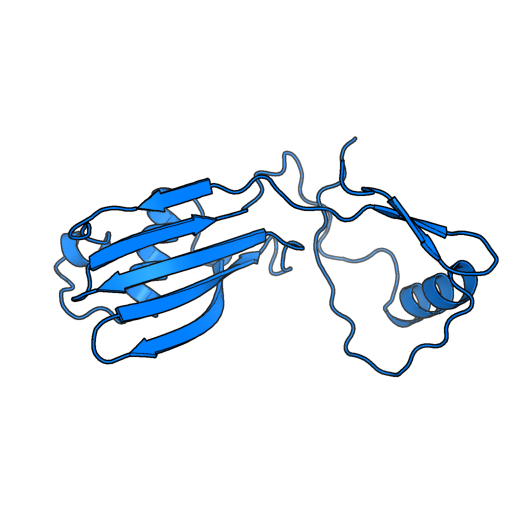1 ASN A C 1
ATOM 698 O O . ASN A 1 91 ? 1.111 -4.279 3.976 1.00 85.12 91 ASN A O 1
ATOM 702 N N . ALA A 1 92 ? -0.761 -3.563 2.960 1.00 90.81 92 ALA A N 1
ATOM 703 C CA . ALA A 1 92 ? -0.452 -4.094 1.635 1.00 90.81 92 ALA A CA 1
ATOM 704 C C . ALA A 1 92 ? 0.055 -2.964 0.728 1.00 90.81 92 ALA A C 1
ATOM 706 O O . ALA A 1 92 ? -0.718 -2.218 0.121 1.00 90.81 92 ALA A O 1
ATOM 707 N N . VAL A 1 93 ? 1.374 -2.816 0.678 1.00 94.31 93 VAL A N 1
ATOM 708 C CA . VAL A 1 93 ? 2.066 -1.728 -0.017 1.00 94.31 93 VAL A CA 1
ATOM 709 C C . VAL A 1 93 ? 3.020 -2.282 -1.061 1.00 94.31 93 VAL A C 1
ATOM 711 O O . VAL A 1 93 ? 3.453 -3.428 -0.968 1.00 94.31 93 VAL A O 1
ATOM 714 N N . ALA A 1 94 ? 3.346 -1.464 -2.051 1.00 96.81 94 ALA A N 1
ATOM 715 C CA . ALA A 1 94 ? 4.411 -1.733 -2.997 1.00 96.81 94 ALA A CA 1
ATOM 716 C C . ALA A 1 94 ? 5.273 -0.485 -3.178 1.00 96.81 94 ALA A C 1
ATOM 718 O O . ALA A 1 94 ? 4.778 0.638 -3.083 1.00 96.81 94 ALA A O 1
ATOM 719 N N . ASN A 1 95 ? 6.556 -0.694 -3.428 1.00 97.12 95 ASN A N 1
ATOM 720 C CA . ASN A 1 95 ? 7.518 0.343 -3.756 1.00 97.12 95 ASN A CA 1
ATOM 721 C C . ASN A 1 95 ? 8.289 -0.081 -5.003 1.00 97.12 95 ASN A C 1
ATOM 723 O O . ASN A 1 95 ? 8.689 -1.237 -5.115 1.00 97.12 95 ASN A O 1
ATOM 727 N N . VAL A 1 96 ? 8.511 0.847 -5.922 1.00 97.88 96 VAL A N 1
ATOM 728 C CA . VAL A 1 96 ? 9.301 0.630 -7.136 1.00 97.88 96 VAL A CA 1
ATOM 729 C C . VAL A 1 96 ? 10.359 1.714 -7.196 1.00 97.88 96 VAL A C 1
ATOM 731 O O . VAL A 1 96 ? 10.047 2.882 -6.980 1.00 97.88 96 VAL A O 1
ATOM 734 N N . ALA A 1 97 ? 11.602 1.329 -7.464 1.00 97.56 97 ALA A N 1
ATOM 735 C CA . ALA A 1 97 ? 12.677 2.265 -7.744 1.00 97.56 97 ALA A CA 1
ATOM 736 C C . ALA A 1 97 ? 13.048 2.194 -9.225 1.00 97.56 97 ALA A C 1
ATOM 738 O O . ALA A 1 97 ? 13.235 1.100 -9.772 1.00 97.56 97 ALA A O 1
ATOM 739 N N . LEU A 1 98 ? 13.183 3.359 -9.850 1.00 96.88 98 LEU A N 1
ATOM 740 C CA . LEU A 1 98 ? 13.584 3.520 -11.236 1.00 96.88 98 LEU A CA 1
ATOM 741 C C . LEU A 1 98 ? 14.874 4.333 -11.337 1.00 96.88 98 LEU A C 1
ATOM 743 O O . LEU A 1 98 ? 15.138 5.217 -10.523 1.00 96.88 98 LEU A O 1
ATOM 747 N N . LYS A 1 99 ? 15.673 4.019 -12.353 1.00 95.44 99 LYS A N 1
ATOM 748 C CA . LYS A 1 99 ? 16.858 4.771 -12.768 1.00 95.44 99 LYS A CA 1
ATOM 749 C C . LYS A 1 99 ? 16.920 4.762 -14.286 1.00 95.44 99 LYS A C 1
ATOM 751 O O . LYS A 1 99 ? 16.840 3.688 -14.878 1.00 95.44 99 LYS A O 1
ATOM 756 N N . ASN A 1 100 ? 17.068 5.928 -14.914 1.00 92.00 100 ASN A N 1
ATOM 757 C CA . ASN A 1 100 ? 17.084 6.068 -16.378 1.00 92.00 100 ASN A CA 1
ATOM 758 C C . ASN A 1 100 ? 15.881 5.372 -17.048 1.00 92.00 100 ASN A C 1
ATOM 760 O O . ASN A 1 100 ? 16.050 4.607 -17.998 1.00 92.00 100 ASN A O 1
ATOM 764 N N . ASN A 1 101 ? 14.683 5.566 -16.486 1.00 91.88 101 ASN A N 1
ATOM 765 C CA . ASN A 1 101 ? 13.441 4.917 -16.913 1.00 91.88 101 ASN A CA 1
ATOM 766 C C . ASN A 1 101 ? 13.468 3.365 -16.926 1.00 91.88 101 ASN A C 1
ATOM 768 O O . ASN A 1 101 ? 12.709 2.709 -17.636 1.00 91.88 101 ASN A O 1
ATOM 772 N N . LYS A 1 102 ? 14.350 2.742 -16.133 1.00 94.88 102 LYS A N 1
ATOM 773 C CA . LYS A 1 102 ? 14.417 1.285 -15.927 1.00 94.88 102 LYS A CA 1
ATOM 774 C C . LYS A 1 102 ? 14.153 0.943 -14.473 1.00 94.88 102 LYS A C 1
ATOM 776 O O . LYS A 1 102 ? 14.608 1.645 -13.575 1.00 94.88 102 LYS A O 1
ATOM 781 N N . VAL A 1 103 ? 13.466 -0.168 -14.226 1.00 96.88 103 VAL A N 1
ATOM 782 C CA . VAL A 1 103 ? 13.169 -0.637 -12.867 1.00 96.88 103 VAL A CA 1
ATOM 783 C C . VAL A 1 103 ? 14.409 -1.303 -12.283 1.00 96.88 103 VAL A C 1
ATOM 785 O O . VAL A 1 103 ? 14.862 -2.319 -1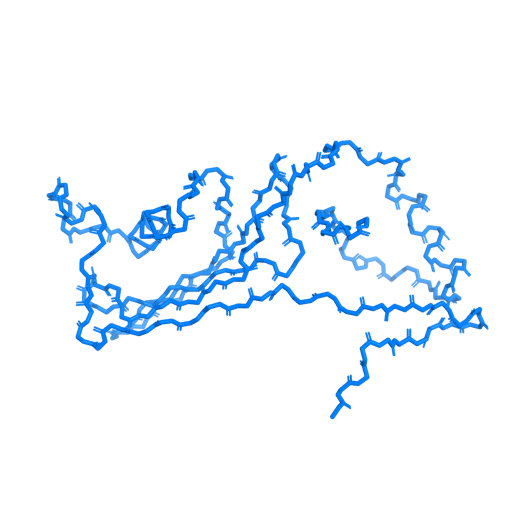2.805 1.00 96.88 103 VAL A O 1
ATOM 788 N N . VAL A 1 104 ? 14.948 -0.760 -11.190 1.00 97.44 104 VAL A N 1
ATOM 789 C CA . VAL A 1 104 ? 16.157 -1.282 -10.521 1.00 97.44 104 VAL A CA 1
ATOM 790 C C . VAL A 1 104 ? 15.842 -2.107 -9.279 1.00 97.44 104 VAL A C 1
ATOM 792 O O . VAL A 1 104 ? 16.621 -2.988 -8.915 1.00 97.44 104 VAL A O 1
ATOM 795 N N . SER A 1 105 ? 14.701 -1.869 -8.637 1.00 97.50 105 SER A N 1
ATOM 796 C CA . SER A 1 105 ? 14.206 -2.712 -7.549 1.00 97.50 105 SER A CA 1
ATOM 797 C C . SER A 1 105 ? 12.708 -2.547 -7.347 1.00 97.50 105 SER A C 1
ATOM 799 O O . SER A 1 105 ? 12.111 -1.544 -7.749 1.00 97.50 105 SER A O 1
ATOM 801 N N . TYR A 1 106 ? 12.101 -3.535 -6.695 1.00 97.50 106 TYR A N 1
ATOM 802 C CA . TYR A 1 106 ? 10.758 -3.385 -6.161 1.00 97.50 106 TYR A CA 1
ATOM 803 C C . TYR A 1 106 ? 10.579 -4.164 -4.862 1.00 97.50 106 TYR A C 1
ATOM 805 O O . TYR A 1 106 ? 11.239 -5.173 -4.614 1.00 97.50 106 TYR A O 1
ATOM 813 N N . GLY A 1 107 ? 9.640 -3.702 -4.048 1.00 96.81 107 GLY A N 1
ATOM 814 C CA . GLY A 1 107 ? 9.091 -4.449 -2.931 1.00 96.81 107 GLY A CA 1
ATOM 815 C C . GLY A 1 107 ? 7.572 -4.464 -3.003 1.00 96.81 107 GLY A C 1
ATOM 816 O O . GLY A 1 107 ? 6.956 -3.528 -3.510 1.00 96.81 107 GLY A O 1
ATOM 817 N N . ALA A 1 108 ? 6.953 -5.538 -2.524 1.00 96.00 108 ALA A N 1
ATOM 818 C CA . ALA A 1 108 ? 5.501 -5.634 -2.436 1.00 96.00 108 ALA A CA 1
ATOM 819 C C . ALA A 1 108 ? 5.081 -6.527 -1.270 1.00 96.00 108 ALA A C 1
ATOM 821 O O . ALA A 1 108 ? 5.705 -7.551 -1.010 1.00 96.00 108 ALA A O 1
ATOM 822 N N . SER A 1 109 ? 3.997 -6.160 -0.593 1.00 93.62 109 SER A N 1
ATOM 823 C CA . SER A 1 109 ? 3.360 -6.937 0.476 1.00 93.62 109 SER A CA 1
ATOM 824 C C . SER A 1 109 ? 1.885 -7.225 0.168 1.00 93.62 109 SER A C 1
ATOM 826 O O . SER A 1 109 ? 1.031 -7.307 1.051 1.00 93.62 109 SER A O 1
ATOM 828 N N . PHE A 1 110 ? 1.557 -7.332 -1.119 1.00 91.62 110 PHE A N 1
ATOM 829 C CA . PHE A 1 110 ? 0.185 -7.511 -1.578 1.00 91.62 110 PHE A CA 1
ATOM 830 C C . PHE A 1 110 ? -0.370 -8.877 -1.177 1.00 91.62 110 PHE A C 1
ATOM 832 O O . PHE A 1 110 ? 0.309 -9.903 -1.223 1.00 91.62 110 PHE A O 1
ATOM 839 N N . VAL A 1 111 ? -1.645 -8.899 -0.802 1.00 87.44 111 VAL A N 1
ATOM 840 C CA . VAL A 1 111 ? -2.352 -10.117 -0.415 1.00 87.44 111 VAL A CA 1
ATOM 841 C C . VAL A 1 111 ? -3.121 -10.695 -1.597 1.00 87.44 111 VAL A C 1
ATOM 843 O O . VAL A 1 111 ? -3.674 -9.973 -2.422 1.00 87.44 111 VAL A O 1
ATOM 846 N N . LYS A 1 112 ? -3.224 -12.025 -1.632 1.00 83.88 112 LYS A N 1
ATOM 847 C CA . LYS A 1 112 ? -4.113 -12.766 -2.533 1.00 83.88 112 LYS A CA 1
ATOM 848 C C . LYS A 1 112 ? -5.232 -13.399 -1.697 1.00 83.88 112 LYS A C 1
ATOM 850 O O . LYS A 1 112 ? -5.043 -14.500 -1.170 1.00 83.88 112 LYS A O 1
ATOM 855 N N . PRO A 1 113 ? -6.329 -12.675 -1.418 1.00 75.75 113 PRO A N 1
ATOM 856 C CA . PRO A 1 113 ? -7.408 -13.198 -0.590 1.00 75.75 113 PRO A CA 1
ATOM 857 C C . PRO A 1 113 ? -8.205 -14.256 -1.361 1.00 75.75 113 PRO A C 1
ATOM 859 O O . PRO A 1 113 ? -8.439 -14.114 -2.555 1.00 75.75 113 PRO A O 1
ATOM 862 N N . LYS A 1 114 ? -8.649 -15.312 -0.667 1.00 76.69 114 LYS A N 1
ATOM 863 C CA . LYS A 1 114 ? -9.555 -16.324 -1.243 1.00 76.69 114 LYS A CA 1
ATOM 864 C C . LYS A 1 114 ? -10.992 -15.806 -1.383 1.00 76.69 114 LYS A C 1
ATOM 866 O O . LYS A 1 114 ? -11.741 -16.290 -2.218 1.00 76.69 114 LYS A O 1
ATOM 871 N N . SER A 1 115 ? -11.368 -14.839 -0.549 1.00 74.06 115 SER A N 1
ATOM 872 C CA . SER A 1 115 ? -12.677 -14.188 -0.535 1.00 74.06 115 SER A CA 1
ATOM 873 C C . SER A 1 115 ? -12.512 -12.731 -0.122 1.00 74.06 115 SER A C 1
ATOM 875 O O . SER A 1 115 ? -11.726 -12.436 0.783 1.00 74.06 115 SER A O 1
ATOM 877 N N . ILE A 1 116 ? -13.272 -11.837 -0.745 1.00 71.44 116 ILE A N 1
ATOM 878 C CA . ILE A 1 116 ? -13.285 -10.407 -0.428 1.00 71.44 116 ILE A CA 1
ATOM 879 C C . ILE A 1 116 ? -14.583 -10.120 0.333 1.00 71.44 116 ILE A C 1
ATOM 881 O O . ILE A 1 116 ? -15.652 -10.555 -0.088 1.00 71.44 116 ILE A O 1
ATOM 885 N N . ALA A 1 117 ? -14.486 -9.446 1.481 1.00 71.50 117 ALA A N 1
ATOM 886 C CA . ALA A 1 117 ? -15.662 -9.024 2.239 1.00 71.50 117 ALA A CA 1
ATOM 887 C C . ALA A 1 117 ? -16.443 -7.938 1.476 1.00 71.50 117 ALA A C 1
ATOM 889 O O . ALA A 1 117 ? -15.882 -7.256 0.616 1.00 71.50 117 ALA A O 1
ATOM 890 N N . SER A 1 118 ? -17.728 -7.764 1.803 1.00 76.75 118 SER A N 1
ATOM 891 C CA . SER A 1 118 ? -18.525 -6.667 1.239 1.00 76.75 118 SER A CA 1
ATOM 892 C C . SER A 1 118 ? -17.845 -5.320 1.497 1.00 76.75 118 SER A C 1
ATOM 894 O O . SER A 1 118 ? -17.294 -5.093 2.575 1.00 76.75 118 SER A O 1
ATOM 896 N N . ALA A 1 119 ? -17.908 -4.423 0.511 1.00 78.50 119 ALA A N 1
ATOM 897 C CA . ALA A 1 119 ? -17.409 -3.058 0.646 1.00 78.50 119 ALA A CA 1
ATOM 898 C C . ALA A 1 119 ? -18.247 -2.223 1.633 1.00 78.50 119 ALA A C 1
ATOM 900 O O . ALA A 1 119 ? -17.794 -1.185 2.110 1.00 78.50 119 ALA A O 1
ATOM 901 N N . THR A 1 120 ? -19.459 -2.679 1.965 1.00 83.56 120 THR A N 1
ATOM 902 C CA . THR A 1 120 ? -20.331 -2.029 2.944 1.00 83.56 120 THR A CA 1
ATOM 903 C C . THR A 1 120 ? -19.953 -2.467 4.364 1.00 83.56 120 THR A C 1
ATOM 905 O O . THR A 1 120 ? -20.109 -3.648 4.695 1.00 83.56 120 THR A O 1
ATOM 908 N N . PRO A 1 121 ? -19.472 -1.555 5.229 1.00 84.50 121 PRO A N 1
ATOM 909 C CA . PRO A 1 121 ? -19.150 -1.893 6.608 1.00 84.50 121 PRO A CA 1
ATOM 910 C C . PRO A 1 121 ? -20.425 -2.185 7.410 1.00 84.50 121 PRO A C 1
ATOM 912 O O . PRO A 1 121 ? -21.439 -1.510 7.266 1.00 84.50 121 PRO A O 1
ATOM 915 N N . ALA A 1 122 ? -20.356 -3.174 8.304 1.00 87.75 122 ALA A N 1
ATOM 916 C CA . ALA A 1 122 ? -21.468 -3.529 9.193 1.00 87.75 122 ALA A CA 1
ATOM 917 C C . ALA A 1 122 ? -21.699 -2.509 10.326 1.00 87.75 122 ALA A C 1
ATOM 919 O O . ALA A 1 122 ? -22.725 -2.554 10.997 1.00 87.75 122 ALA A O 1
ATOM 920 N N . LEU A 1 123 ? -20.725 -1.629 10.571 1.00 89.75 123 LEU A N 1
ATOM 921 C CA . LEU A 1 123 ? -20.781 -0.580 11.584 1.00 89.75 123 LEU A CA 1
ATOM 922 C C . LEU A 1 123 ? -20.580 0.774 10.914 1.00 89.75 123 LEU A C 1
ATOM 924 O O . LEU A 1 123 ? -19.734 0.905 10.026 1.00 89.75 123 LEU A O 1
ATOM 928 N N . THR A 1 124 ? -21.300 1.789 11.389 1.00 91.69 124 THR A N 1
ATOM 929 C CA . THR A 1 124 ? -20.983 3.174 11.028 1.00 91.69 124 THR A CA 1
ATOM 930 C C . THR A 1 124 ? -19.675 3.611 11.689 1.00 91.69 124 THR A C 1
ATOM 932 O O . THR A 1 124 ? -19.178 2.979 12.629 1.00 91.69 124 THR A O 1
ATOM 935 N N . LYS A 1 125 ? -19.112 4.727 11.219 1.00 90.00 125 LYS A N 1
ATOM 936 C CA . LYS A 1 125 ? -17.906 5.322 11.804 1.00 90.00 125 LYS A CA 1
ATOM 937 C C . LYS A 1 125 ? -18.096 5.637 13.291 1.00 90.00 125 LYS A C 1
ATOM 939 O O . LYS A 1 125 ? -17.225 5.328 14.099 1.00 90.00 125 LYS A O 1
ATOM 944 N N . GLU A 1 126 ? -19.238 6.205 13.659 1.00 92.56 126 GLU A N 1
ATOM 945 C CA . GLU A 1 126 ? -19.569 6.606 15.030 1.00 92.56 126 GLU A CA 1
ATOM 946 C C . GLU A 1 126 ? -19.684 5.378 15.935 1.00 92.56 126 GLU A C 1
ATOM 948 O O . GLU A 1 126 ? -19.132 5.360 17.033 1.00 92.56 126 GLU A O 1
ATOM 953 N N . GLN A 1 127 ? -20.329 4.315 15.446 1.00 93.75 127 GLN A N 1
ATOM 954 C CA . GLN A 1 127 ? -20.435 3.047 16.167 1.00 93.75 127 GLN A CA 1
ATOM 955 C C . GLN A 1 127 ? -19.068 2.381 16.360 1.00 93.75 127 GLN A C 1
ATOM 957 O O . GLN A 1 127 ? -18.795 1.834 17.429 1.00 93.75 127 GLN A O 1
ATOM 962 N N . ALA A 1 128 ? -18.201 2.423 15.344 1.00 92.12 128 ALA A N 1
ATOM 963 C CA . ALA A 1 128 ? -16.846 1.888 15.436 1.00 92.12 128 ALA A CA 1
ATOM 964 C C . ALA A 1 128 ? -15.998 2.662 16.459 1.00 92.12 128 ALA A C 1
ATOM 966 O O . ALA A 1 128 ? -15.314 2.041 17.272 1.00 92.12 128 ALA A O 1
ATOM 967 N N . ILE A 1 129 ? -16.091 3.998 16.465 1.00 93.50 129 ILE A N 1
ATOM 968 C CA . ILE A 1 129 ? -15.425 4.853 17.455 1.00 93.50 129 ILE A CA 1
ATOM 969 C C . ILE A 1 129 ? -15.943 4.543 18.861 1.00 93.50 129 ILE A C 1
ATOM 971 O O . ILE A 1 129 ? -15.141 4.249 19.741 1.00 93.50 129 ILE A O 1
ATOM 975 N N . ALA A 1 130 ? -17.262 4.534 19.068 1.00 93.62 130 ALA A N 1
ATOM 976 C CA . ALA A 1 130 ? -17.859 4.272 20.377 1.00 93.62 130 ALA A CA 1
ATOM 977 C C . ALA A 1 130 ? -17.444 2.901 20.940 1.00 93.62 130 ALA A C 1
ATOM 979 O O . ALA A 1 130 ? -17.086 2.791 22.112 1.00 93.62 130 ALA A O 1
ATOM 980 N N . LYS A 1 131 ? -17.417 1.859 20.096 1.00 91.38 131 LYS A N 1
ATOM 981 C CA . LYS A 1 131 ? -16.917 0.533 20.493 1.00 91.38 131 LYS A CA 1
ATOM 982 C C . LYS A 1 131 ? -15.427 0.546 20.838 1.00 91.38 131 LYS A C 1
ATOM 984 O O . LYS A 1 131 ? -15.029 -0.116 21.792 1.00 91.38 131 LYS A O 1
ATOM 989 N N . ALA A 1 132 ? -14.607 1.281 20.086 1.00 90.56 132 ALA A N 1
ATOM 990 C CA . ALA A 1 132 ? -13.180 1.400 20.370 1.00 90.56 132 ALA A CA 1
ATOM 991 C C . ALA A 1 132 ? -12.912 2.156 21.682 1.00 90.56 132 ALA A C 1
ATOM 993 O O . ALA A 1 132 ? -12.052 1.734 22.454 1.00 90.56 132 ALA A O 1
ATOM 994 N N . GLU A 1 133 ? -13.657 3.228 21.969 1.00 92.94 133 GLU A N 1
ATOM 995 C CA . GLU A 1 133 ? -13.566 3.944 23.248 1.00 92.94 133 GLU A CA 1
ATOM 996 C C . GLU A 1 133 ? -13.935 3.035 24.422 1.00 92.94 133 GLU A C 1
ATOM 998 O O . GLU A 1 133 ? -13.186 2.967 25.393 1.00 92.94 133 GLU A O 1
ATOM 1003 N N . ALA A 1 134 ? -15.040 2.289 24.310 1.00 90.94 134 ALA A N 1
ATOM 1004 C CA . ALA A 1 134 ? -15.473 1.356 25.348 1.00 90.94 134 ALA A CA 1
ATOM 1005 C C . ALA A 1 134 ? -14.409 0.280 25.632 1.00 90.94 134 ALA A C 1
ATOM 1007 O O . ALA A 1 134 ? -14.016 0.096 26.779 1.00 90.94 134 ALA A O 1
ATOM 1008 N N . ALA A 1 135 ? -13.871 -0.357 24.586 1.00 88.50 135 ALA A N 1
ATOM 1009 C CA . ALA A 1 135 ? -12.904 -1.447 24.733 1.00 88.50 135 ALA A CA 1
ATOM 1010 C C . ALA A 1 135 ? -11.512 -0.992 25.215 1.00 88.50 135 ALA A C 1
ATOM 1012 O O . ALA A 1 135 ? -10.764 -1.773 25.802 1.00 88.50 135 ALA A O 1
ATOM 1013 N N . THR A 1 136 ? -11.112 0.251 24.924 1.00 89.88 136 THR A N 1
ATOM 1014 C CA . THR A 1 136 ? -9.758 0.748 25.237 1.00 89.88 136 THR A CA 1
ATOM 1015 C C . THR A 1 136 ? -9.713 1.719 26.413 1.00 89.88 136 THR A C 1
ATOM 1017 O O . THR A 1 136 ? -8.628 2.004 26.917 1.00 89.88 136 THR A O 1
ATOM 1020 N N . GLY A 1 137 ? -10.854 2.261 26.846 1.00 89.06 137 GLY A N 1
ATOM 1021 C CA . GLY A 1 137 ? -10.929 3.377 27.795 1.00 89.06 137 GLY A CA 1
ATOM 1022 C C . GLY A 1 137 ? -10.399 4.709 27.242 1.00 89.06 137 GLY A C 1
ATOM 1023 O O . GLY A 1 137 ? -10.365 5.702 27.967 1.00 89.06 137 GLY A O 1
ATOM 1024 N N . GLY A 1 138 ? -9.963 4.744 25.978 1.00 89.50 138 GLY A N 1
ATOM 1025 C CA . GLY A 1 138 ? -9.469 5.943 25.310 1.00 89.50 138 GLY A CA 1
ATOM 1026 C C . GLY A 1 138 ? -10.598 6.837 24.800 1.00 89.50 138 GLY A C 1
ATOM 1027 O O . GLY A 1 138 ? -11.742 6.405 24.666 1.00 89.50 138 GLY A O 1
ATOM 1028 N N . LYS A 1 139 ? -10.261 8.091 24.479 1.00 93.06 139 LYS A N 1
ATOM 1029 C CA . LYS A 1 139 ? -11.171 9.051 23.843 1.00 93.06 139 LYS A CA 1
ATOM 1030 C C . LYS A 1 139 ? -10.709 9.418 22.445 1.00 93.06 139 LYS A C 1
ATOM 1032 O O . LYS A 1 139 ? -9.518 9.612 22.203 1.00 93.06 139 LYS A O 1
ATOM 1037 N N . TYR A 1 140 ? -11.658 9.516 21.524 1.00 92.25 140 TYR A N 1
ATOM 1038 C CA . TYR A 1 140 ? -11.401 9.878 20.144 1.00 92.25 140 TYR A CA 1
ATOM 1039 C C . TYR A 1 140 ? -10.904 11.320 20.054 1.00 92.25 140 TYR A C 1
ATOM 1041 O O . TYR A 1 140 ? -11.606 12.281 20.362 1.00 92.25 140 TYR A O 1
ATOM 1049 N N . ASN A 1 141 ? -9.671 11.473 19.585 1.00 92.81 141 ASN A N 1
ATOM 1050 C CA . ASN A 1 141 ? -8.966 12.749 19.492 1.00 92.81 141 ASN A CA 1
ATOM 1051 C C . ASN A 1 141 ? -9.146 13.444 18.130 1.00 92.81 141 ASN A C 1
ATOM 1053 O O . ASN A 1 141 ? -8.339 14.295 17.768 1.00 92.81 141 ASN A O 1
ATOM 1057 N N . LYS A 1 142 ? -10.180 13.076 17.361 1.00 91.62 142 LYS A N 1
ATOM 1058 C CA . LYS A 1 142 ? -10.447 13.590 16.005 1.00 91.62 142 LYS A CA 1
ATOM 1059 C C . LYS A 1 142 ? -9.391 13.222 14.952 1.00 91.62 142 LYS A C 1
ATOM 1061 O O . LYS A 1 142 ? -9.445 13.762 13.848 1.00 91.62 142 LYS A O 1
ATOM 1066 N N . TRP A 1 143 ? -8.470 12.300 15.249 1.00 88.75 143 TRP A N 1
ATOM 1067 C CA . TRP A 1 143 ? -7.536 11.795 14.242 1.00 88.75 143 TRP A CA 1
ATOM 1068 C C . TRP A 1 143 ? -8.290 11.130 13.077 1.00 88.75 143 TRP A C 1
ATOM 1070 O O . TRP A 1 143 ? -9.275 10.432 13.330 1.00 88.75 143 TRP A O 1
ATOM 1080 N N . PRO A 1 144 ? -7.863 11.308 11.811 1.00 88.75 144 PRO A N 1
ATOM 1081 C CA . PRO A 1 144 ? -8.566 10.746 10.666 1.00 88.75 144 PRO A CA 1
ATOM 1082 C C . PRO A 1 144 ? -8.816 9.240 10.794 1.00 88.75 144 PRO A C 1
ATOM 1084 O O . PRO A 1 144 ? -7.910 8.454 11.066 1.00 88.75 144 PRO A O 1
ATOM 1087 N N . THR A 1 145 ? -10.064 8.844 10.556 1.00 88.94 145 THR A N 1
ATOM 1088 C CA . THR A 1 145 ? -10.499 7.445 10.511 1.00 88.94 145 THR A CA 1
ATOM 1089 C C . THR A 1 145 ? -10.657 7.004 9.065 1.00 88.94 145 THR A C 1
ATOM 1091 O O . THR A 1 145 ? -11.342 7.682 8.295 1.00 88.94 145 THR A O 1
ATOM 1094 N N . THR A 1 146 ? -10.109 5.850 8.716 1.00 87.12 146 THR A N 1
ATOM 1095 C CA . THR A 1 146 ? -10.200 5.278 7.370 1.00 87.12 146 THR A CA 1
ATOM 1096 C C . THR A 1 146 ? -10.874 3.909 7.404 1.00 87.12 146 THR A C 1
ATOM 1098 O O . THR A 1 146 ? -10.838 3.206 8.414 1.00 87.12 146 THR A O 1
ATOM 1101 N N . LEU A 1 147 ? -11.516 3.542 6.293 1.00 87.75 147 LEU A N 1
ATOM 1102 C CA . LEU A 1 147 ? -12.013 2.190 6.058 1.00 87.75 147 LEU A CA 1
ATOM 1103 C C . LEU A 1 147 ? -10.929 1.400 5.322 1.00 87.75 147 LEU A C 1
ATOM 1105 O O . LEU A 1 147 ? -10.435 1.851 4.290 1.00 87.75 147 LEU A O 1
ATOM 1109 N N . GLU A 1 148 ? -10.571 0.232 5.848 1.00 86.12 148 GLU A N 1
ATOM 1110 C CA . GLU A 1 148 ? -9.553 -0.637 5.258 1.00 86.12 148 GLU A CA 1
ATOM 1111 C C . GLU A 1 148 ? -9.995 -2.101 5.293 1.00 86.12 148 GLU A C 1
ATOM 1113 O O . GLU A 1 148 ? -10.642 -2.556 6.240 1.00 86.12 148 GLU A O 1
ATOM 1118 N N . VAL A 1 149 ? -9.602 -2.867 4.274 1.00 83.75 149 VAL A N 1
ATOM 1119 C CA . VAL A 1 149 ? -9.784 -4.320 4.266 1.00 83.75 149 VAL A CA 1
ATOM 1120 C C . VAL A 1 149 ? -8.645 -4.965 5.041 1.00 83.75 149 VAL A C 1
ATOM 1122 O O . VAL A 1 149 ? -7.465 -4.754 4.752 1.00 83.75 149 VAL A O 1
ATOM 1125 N N . ARG A 1 150 ? -8.996 -5.826 5.996 1.00 73.06 150 ARG A N 1
ATOM 1126 C CA . ARG A 1 150 ? -8.041 -6.674 6.708 1.00 73.06 150 ARG A CA 1
ATOM 1127 C C . ARG A 1 150 ? -8.248 -8.128 6.308 1.00 73.06 150 ARG A C 1
ATOM 1129 O O . ARG A 1 150 ? -9.375 -8.615 6.303 1.00 73.06 150 ARG A O 1
ATOM 1136 N N . LYS A 1 151 ? -7.163 -8.849 6.015 1.00 65.06 151 LYS A N 1
ATOM 1137 C CA . LYS A 1 151 ? -7.238 -10.298 5.792 1.00 65.06 151 LYS A CA 1
ATOM 1138 C C . LYS A 1 151 ? -7.635 -10.981 7.103 1.00 65.06 151 LYS A C 1
ATOM 1140 O O . LYS A 1 151 ? -6.869 -10.964 8.065 1.00 65.06 151 LYS A O 1
ATOM 1145 N N . THR A 1 152 ?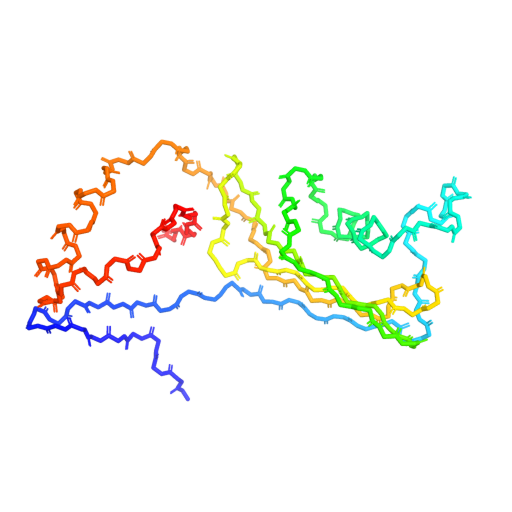 -8.820 -11.574 7.136 1.00 49.81 152 THR A N 1
ATOM 1146 C CA . THR A 1 152 ? -9.252 -12.460 8.220 1.00 49.81 152 THR A CA 1
ATOM 1147 C C . THR A 1 152 ? -8.795 -13.877 7.883 1.00 49.81 152 THR A C 1
ATOM 1149 O O . THR A 1 152 ? -9.059 -14.373 6.788 1.00 49.81 152 THR A O 1
ATOM 1152 N N . TYR A 1 153 ? -8.065 -14.520 8.793 1.00 38.06 153 TYR A N 1
ATOM 1153 C CA . TYR A 1 153 ? -7.869 -15.967 8.736 1.00 38.06 153 TYR A CA 1
ATOM 1154 C C . TYR A 1 153 ? -9.138 -16.588 9.329 1.00 38.06 153 TYR A C 1
ATOM 1156 O O . TYR A 1 153 ? -9.473 -16.277 10.471 1.00 38.06 153 TYR A O 1
ATOM 1164 N N . LYS A 1 154 ? -9.877 -17.361 8.528 1.00 33.06 154 LYS A N 1
ATOM 1165 C CA . LYS A 1 154 ? -10.733 -18.413 9.080 1.00 33.06 154 LYS A CA 1
ATOM 1166 C C . LYS A 1 154 ? -9.845 -19.610 9.373 1.00 33.06 154 LYS A C 1
ATOM 1168 O O . LYS A 1 154 ? -8.968 -19.874 8.514 1.00 33.06 154 LYS A O 1
#

Radius of gyration: 19.14 Å; chains: 1; bounding box: 43×32×59 Å

Secondary structure (DSSP, 8-state):
----EEEETTTTEEEEPP----EEEEEEEEE--HHHHTT--S--HHHHHHHHHHHHHT--GGGEEEEEEEE-SS-EEEEEEEEETTEEEEEEEEEEEEETTEEEEEEE-----SS---SS-SS-HHHHHHHHHHHH------PPP---B-----

Organism: Thanatephorus cucumeris (strain AG1-IB / isolate 7/3/14) (NCBI:txid1108050)

Foldseek 3Di:
DDPQWAFFAPLRDIDGDDAFDKDKDFDAVFAAAVVVVVVPQPDDPARSVLSRCCVVVVDDSLQWDWDDKDDDPFKIKTKTFGDDPNATAPNFMKMFMDGSNGTGMMMTRHDDAPDFDDPDDPDDPVRVQVVVCVNRVDHDPVDDDGDHDYRDDD

Sequence (154 aa):
MTHRVRSVGPEKAQFQSYHPPSTFETFGQGIDHPLTKRGIKDASSLEAAKAFLESKLGVSADALSHKSGSTSDITEHEYFRQQLNGIPVANAVANVALKNNKVVSYGASFVKPKSIASATPALTKEQAIAKAEAATGGKYNKWPTTLEVRKTYK

pLDDT: mean 87.73, std 11.48, range [33.06, 97.94]

InterPro domains:
  IPR011096 FTP domain [PF07504] (75-110)